Protein AF-A0A934XRL1-F1 (afdb_monomer_lite)

Structure (mmCIF, N/CA/C/O backbone):
data_AF-A0A934XRL1-F1
#
_entry.id   AF-A0A934XRL1-F1
#
loop_
_atom_site.group_PDB
_atom_site.id
_atom_site.type_symbol
_atom_site.label_atom_id
_atom_site.label_alt_id
_atom_site.label_comp_id
_atom_site.label_asym_id
_atom_site.label_entity_id
_atom_site.label_seq_id
_atom_site.pdb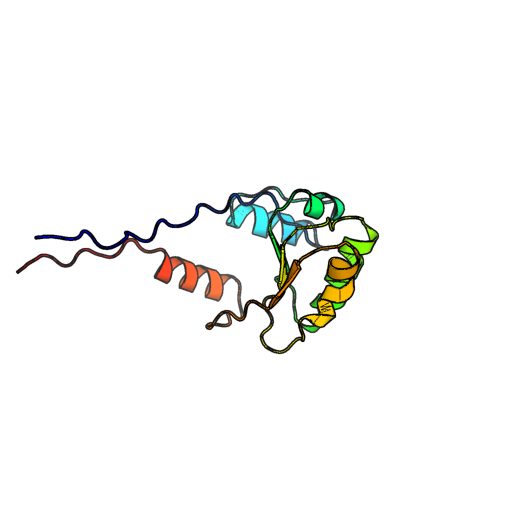x_PDB_ins_code
_atom_site.Cartn_x
_atom_site.Cartn_y
_atom_site.Cartn_z
_atom_site.occupancy
_atom_site.B_iso_or_equiv
_atom_site.auth_seq_id
_atom_site.auth_comp_id
_atom_site.auth_asym_id
_atom_site.auth_atom_id
_atom_site.pdbx_PDB_model_num
ATOM 1 N N . MET A 1 1 ? -44.308 -17.871 -6.579 1.00 39.97 1 MET A N 1
ATOM 2 C CA . MET A 1 1 ? -43.187 -18.284 -5.704 1.00 39.97 1 MET A CA 1
ATOM 3 C C . MET A 1 1 ? -41.980 -18.560 -6.583 1.00 39.97 1 MET A C 1
ATOM 5 O O . MET A 1 1 ? -42.121 -19.298 -7.545 1.00 39.97 1 MET A O 1
ATOM 9 N N . GLY A 1 2 ? -40.846 -17.915 -6.303 1.00 35.62 2 GLY A N 1
ATOM 10 C CA . GLY A 1 2 ? -39.608 -18.053 -7.076 1.00 35.62 2 GLY A CA 1
ATOM 11 C C . GLY A 1 2 ? -38.707 -16.834 -6.887 1.00 35.62 2 GLY A C 1
ATOM 12 O O . GLY A 1 2 ? -38.637 -15.980 -7.762 1.00 35.62 2 GLY A O 1
ATOM 13 N N . SER A 1 3 ? -38.078 -16.706 -5.717 1.00 39.75 3 SER A N 1
ATOM 14 C CA . SER A 1 3 ? -37.072 -15.674 -5.464 1.00 39.75 3 SER A CA 1
ATOM 15 C C . SER A 1 3 ? -35.777 -16.039 -6.192 1.00 39.75 3 SER A C 1
ATOM 17 O O . SER A 1 3 ? -35.096 -17.004 -5.848 1.00 39.75 3 SER A O 1
ATOM 19 N N . ALA A 1 4 ? -35.425 -15.262 -7.216 1.00 47.09 4 ALA A N 1
ATOM 20 C CA . ALA A 1 4 ? -34.082 -15.276 -7.774 1.00 47.09 4 ALA A CA 1
ATOM 21 C C . ALA A 1 4 ? -33.108 -14.792 -6.686 1.00 47.09 4 ALA A C 1
ATOM 23 O O . ALA A 1 4 ? -33.183 -13.645 -6.247 1.00 47.09 4 ALA A O 1
ATOM 24 N N . GLY A 1 5 ? -32.236 -15.681 -6.204 1.00 39.19 5 GLY A N 1
ATOM 25 C CA . GLY A 1 5 ? -31.180 -15.316 -5.259 1.00 39.19 5 GLY A CA 1
ATOM 26 C C . GLY A 1 5 ? -30.250 -14.253 -5.861 1.00 39.19 5 GLY A C 1
ATOM 27 O O . GLY A 1 5 ? -30.093 -14.206 -7.086 1.00 39.19 5 GLY A O 1
ATOM 28 N N . PRO A 1 6 ? -29.633 -13.385 -5.042 1.00 44.22 6 PRO A N 1
ATOM 29 C CA . PRO A 1 6 ? -28.779 -12.322 -5.548 1.00 44.22 6 PRO A CA 1
ATOM 30 C C . PRO A 1 6 ? -27.588 -12.937 -6.287 1.00 44.22 6 PRO A C 1
ATOM 32 O O . PRO A 1 6 ? -26.699 -13.544 -5.690 1.00 44.22 6 PRO A O 1
ATOM 35 N N . ALA A 1 7 ? -27.569 -12.781 -7.611 1.00 51.09 7 ALA A N 1
ATOM 36 C CA . ALA A 1 7 ? -26.381 -13.025 -8.406 1.00 51.09 7 ALA A CA 1
ATOM 37 C C . ALA A 1 7 ? -25.288 -12.092 -7.873 1.00 51.09 7 ALA A C 1
ATOM 39 O O . ALA A 1 7 ? -25.419 -10.871 -7.966 1.00 51.09 7 ALA A O 1
ATOM 40 N N . ALA A 1 8 ? -24.238 -12.660 -7.275 1.00 50.06 8 ALA A N 1
ATOM 41 C CA . ALA A 1 8 ? -23.084 -11.909 -6.804 1.00 50.06 8 ALA A CA 1
ATOM 42 C C . ALA A 1 8 ? -22.511 -11.104 -7.978 1.00 50.06 8 ALA A C 1
ATOM 44 O O . ALA A 1 8 ? -21.832 -11.632 -8.864 1.00 50.06 8 ALA A O 1
ATOM 45 N N . ARG A 1 9 ? -22.836 -9.811 -8.019 1.00 46.00 9 ARG A N 1
ATOM 46 C CA . ARG A 1 9 ? -22.301 -8.879 -9.000 1.00 46.00 9 ARG A CA 1
ATOM 47 C C . ARG A 1 9 ? -20.819 -8.769 -8.678 1.00 46.00 9 ARG A C 1
ATOM 49 O O . ARG A 1 9 ? -20.460 -8.197 -7.654 1.00 46.00 9 ARG A O 1
ATOM 56 N N . ARG A 1 10 ? -19.952 -9.354 -9.510 1.00 47.31 10 ARG A N 1
ATOM 57 C CA . A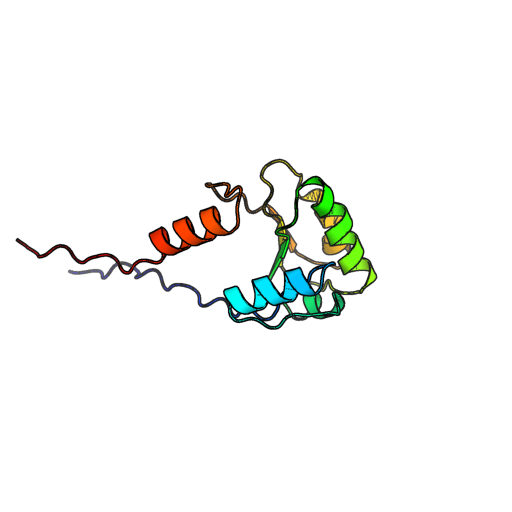RG A 1 10 ? -18.510 -9.100 -9.408 1.00 47.31 10 ARG A CA 1
ATOM 58 C C . ARG A 1 10 ? -18.330 -7.585 -9.482 1.00 47.31 10 ARG A C 1
ATOM 60 O O . ARG A 1 10 ? -18.644 -6.987 -10.512 1.00 47.31 10 ARG A O 1
ATOM 67 N N . ALA A 1 11 ? -17.903 -6.969 -8.383 1.00 54.00 11 ALA A N 1
ATOM 68 C CA . ALA A 1 11 ? -17.530 -5.567 -8.392 1.00 54.00 11 ALA A CA 1
ATOM 69 C C . ALA A 1 11 ? -16.401 -5.423 -9.417 1.00 54.00 11 ALA A C 1
ATOM 71 O O . ALA A 1 11 ? -15.366 -6.079 -9.302 1.00 54.00 11 ALA A O 1
ATOM 72 N N . ARG A 1 12 ? -16.624 -4.627 -10.467 1.00 56.81 12 ARG A N 1
ATOM 73 C CA . ARG A 1 12 ? -15.524 -4.197 -11.326 1.00 56.81 12 ARG A CA 1
ATOM 74 C C . ARG A 1 12 ? -14.741 -3.190 -10.500 1.00 56.81 12 ARG A C 1
ATOM 76 O O . ARG A 1 12 ? -15.203 -2.070 -10.311 1.00 56.81 12 ARG A O 1
ATOM 83 N N . LEU A 1 13 ? -13.620 -3.627 -9.943 1.00 61.75 13 LEU A N 1
ATOM 84 C CA . LEU A 1 13 ? -12.642 -2.703 -9.397 1.00 61.75 13 LEU A CA 1
ATOM 85 C C . LEU A 1 13 ? -11.979 -2.016 -10.592 1.00 61.75 13 LEU A C 1
ATOM 87 O O . LEU A 1 13 ? -11.469 -2.687 -11.487 1.00 61.75 13 LEU A O 1
ATOM 91 N N . ASP A 1 14 ? -12.053 -0.691 -10.631 1.00 69.62 14 ASP A N 1
ATOM 92 C CA . ASP A 1 14 ? -11.281 0.108 -11.577 1.00 69.62 14 ASP A CA 1
ATOM 93 C C . ASP A 1 14 ? -9.848 0.210 -11.039 1.00 69.62 14 ASP A C 1
ATOM 95 O O . ASP A 1 14 ? -9.585 0.915 -10.059 1.00 69.62 14 ASP A O 1
ATOM 99 N N . HIS A 1 15 ? -8.930 -0.571 -11.611 1.00 67.69 15 HIS A N 1
ATOM 100 C CA . HIS A 1 15 ? -7.526 -0.566 -11.210 1.00 67.69 15 HIS A CA 1
ATOM 101 C C . HIS A 1 15 ? -6.834 0.674 -11.795 1.00 67.69 15 HIS A C 1
ATOM 103 O O . HIS A 1 15 ? -6.301 0.649 -12.899 1.00 67.69 15 HIS A O 1
ATOM 109 N N . ARG A 1 16 ? -6.852 1.774 -11.032 1.00 81.88 16 ARG A N 1
ATOM 110 C CA . ARG A 1 16 ? -6.326 3.091 -11.441 1.00 81.88 16 ARG A CA 1
ATOM 111 C C . ARG A 1 16 ? -4.817 3.089 -11.726 1.00 81.88 16 ARG A C 1
ATOM 113 O O . ARG A 1 16 ? -4.376 3.743 -12.669 1.00 81.88 16 ARG A O 1
ATOM 120 N N . GLY A 1 17 ? -4.026 2.368 -10.929 1.00 92.88 17 GLY A N 1
ATOM 121 C CA . GLY A 1 17 ? -2.574 2.347 -11.083 1.00 92.88 17 GLY A CA 1
ATOM 122 C C . GLY A 1 17 ? -1.837 1.437 -10.106 1.00 92.88 17 GLY A C 1
ATOM 123 O O . GLY A 1 17 ? -2.409 0.943 -9.134 1.00 92.88 17 GLY A O 1
ATOM 124 N N . VAL A 1 18 ? -0.556 1.213 -10.391 1.00 95.75 18 VAL A N 1
ATOM 125 C CA . VAL A 1 18 ? 0.386 0.420 -9.596 1.00 95.75 18 VAL A CA 1
ATOM 126 C C . VAL A 1 18 ? 1.656 1.233 -9.396 1.00 95.75 18 VAL A C 1
ATOM 128 O O . VAL A 1 18 ? 2.226 1.730 -10.362 1.00 95.75 18 VAL A O 1
ATOM 131 N N . TRP A 1 19 ? 2.139 1.304 -8.159 1.00 96.56 19 TRP A N 1
ATOM 132 C CA . TRP A 1 19 ? 3.430 1.899 -7.825 1.00 96.56 19 TRP A CA 1
ATOM 133 C C . TRP A 1 19 ? 4.345 0.871 -7.148 1.00 96.56 19 TRP A C 1
ATOM 135 O O . TRP A 1 19 ? 3.887 -0.020 -6.432 1.00 96.56 19 TRP A O 1
ATOM 145 N N . SER A 1 20 ? 5.652 0.999 -7.374 1.00 94.19 20 SER A N 1
ATOM 146 C CA . SER A 1 20 ? 6.696 0.247 -6.679 1.00 94.19 20 SER A CA 1
ATOM 147 C C . SER A 1 20 ? 7.994 1.048 -6.677 1.00 94.19 20 SER A C 1
ATOM 149 O O . SER A 1 20 ? 8.269 1.797 -7.610 1.00 94.19 20 SER A O 1
ATOM 151 N N . ARG A 1 21 ? 8.849 0.812 -5.674 1.00 93.19 21 ARG A N 1
ATOM 152 C CA . ARG A 1 21 ? 10.233 1.324 -5.644 1.00 93.19 21 ARG A CA 1
ATOM 153 C C . ARG A 1 21 ? 11.066 0.851 -6.845 1.00 93.19 21 ARG A C 1
ATOM 155 O O . ARG A 1 21 ? 12.062 1.477 -7.177 1.00 93.19 21 ARG A O 1
ATOM 162 N N . SER A 1 22 ? 10.678 -0.267 -7.464 1.00 93.56 22 SER A N 1
ATOM 163 C CA . SER A 1 22 ? 11.257 -0.783 -8.708 1.00 93.56 22 SER A CA 1
ATOM 164 C C . SER A 1 22 ? 10.306 -0.468 -9.871 1.00 93.56 22 SER A C 1
ATOM 166 O O . SER A 1 22 ? 9.229 -1.075 -9.931 1.00 93.56 22 SER A O 1
ATOM 168 N N . PRO A 1 23 ? 10.691 0.421 -10.810 1.00 92.94 23 PRO A N 1
ATOM 169 C CA . PRO A 1 23 ? 9.881 0.744 -11.986 1.00 92.94 23 PRO A CA 1
ATOM 170 C C . PRO A 1 23 ? 9.494 -0.497 -12.800 1.00 92.94 23 PRO A C 1
ATOM 172 O O . PRO A 1 23 ? 8.330 -0.660 -13.158 1.00 92.94 23 PRO A O 1
ATOM 175 N N . ASP A 1 24 ? 10.426 -1.435 -12.986 1.00 95.31 24 ASP A N 1
ATOM 176 C CA . ASP A 1 24 ? 10.175 -2.694 -13.701 1.00 95.31 24 ASP A CA 1
ATOM 177 C C . ASP A 1 24 ? 9.117 -3.559 -13.011 1.00 95.31 24 ASP A C 1
ATOM 179 O O . ASP A 1 24 ? 8.299 -4.219 -13.653 1.00 95.31 24 ASP A O 1
ATOM 183 N N . SER A 1 25 ? 9.106 -3.569 -11.678 1.00 92.44 25 SER A N 1
ATOM 184 C CA . SER A 1 25 ? 8.101 -4.314 -10.918 1.00 92.44 25 SER A CA 1
ATOM 185 C C . SER A 1 25 ? 6.723 -3.662 -11.017 1.00 92.44 25 SER A C 1
ATOM 187 O O . SER A 1 25 ? 5.737 -4.381 -11.180 1.00 92.44 25 SER A O 1
ATOM 189 N N . ALA A 1 26 ? 6.652 -2.325 -10.983 1.00 94.06 26 ALA A N 1
ATOM 190 C CA . ALA A 1 26 ? 5.406 -1.597 -11.214 1.00 94.06 26 ALA A CA 1
ATOM 191 C C . ALA A 1 26 ? 4.866 -1.858 -12.627 1.00 94.06 26 ALA A C 1
ATOM 193 O O . ALA A 1 26 ? 3.701 -2.216 -12.772 1.00 94.06 26 ALA A O 1
ATOM 194 N N . ALA A 1 27 ? 5.722 -1.762 -13.650 1.00 94.88 27 ALA A N 1
ATOM 195 C CA . ALA A 1 27 ? 5.361 -1.997 -15.045 1.00 94.88 27 ALA A CA 1
ATOM 196 C C . ALA A 1 27 ? 4.825 -3.416 -15.283 1.00 94.88 27 ALA A C 1
ATOM 198 O O . ALA A 1 27 ? 3.752 -3.579 -15.867 1.00 94.88 27 ALA A O 1
ATOM 199 N N . ARG A 1 28 ? 5.521 -4.444 -14.774 1.00 93.31 28 ARG A N 1
ATOM 200 C CA . ARG A 1 28 ? 5.080 -5.844 -14.907 1.00 93.31 28 ARG A CA 1
ATOM 201 C C . ARG A 1 28 ? 3.705 -6.076 -14.291 1.00 93.31 28 ARG A C 1
ATOM 203 O O . ARG A 1 28 ? 2.844 -6.670 -14.936 1.00 93.31 28 ARG A O 1
ATOM 210 N N . LEU A 1 29 ? 3.483 -5.613 -13.060 1.00 90.00 29 LEU A N 1
ATOM 211 C CA . LEU A 1 29 ? 2.199 -5.818 -12.390 1.00 90.00 29 LEU A CA 1
ATOM 212 C C . LEU A 1 29 ? 1.086 -4.994 -13.051 1.00 90.00 29 LEU A C 1
ATOM 214 O O . LEU A 1 29 ? 0.006 -5.528 -13.288 1.00 90.00 29 LEU A O 1
ATOM 218 N N . ALA A 1 30 ? 1.357 -3.737 -13.416 1.00 92.56 30 ALA A N 1
ATOM 219 C CA . ALA A 1 30 ? 0.420 -2.878 -14.139 1.00 92.56 30 ALA A CA 1
ATOM 220 C C . ALA A 1 30 ? -0.065 -3.532 -15.443 1.00 92.56 30 ALA A C 1
ATOM 222 O O . ALA A 1 30 ? -1.269 -3.571 -15.701 1.00 92.56 30 ALA A O 1
ATOM 223 N N . GLN A 1 31 ? 0.846 -4.141 -16.210 1.00 92.56 31 GLN A N 1
ATOM 224 C CA . GLN A 1 31 ? 0.508 -4.891 -17.421 1.00 92.56 31 GLN A CA 1
ATOM 225 C C . GLN A 1 31 ? -0.391 -6.102 -17.125 1.00 92.56 31 GLN A C 1
ATOM 227 O O . GLN A 1 31 ? -1.334 -6.363 -17.870 1.00 92.56 31 GLN A O 1
ATOM 232 N N . GLN A 1 32 ? -0.129 -6.840 -16.043 1.00 88.31 32 GLN A N 1
ATOM 233 C CA . GLN A 1 32 ? -0.909 -8.026 -15.673 1.00 88.31 32 GLN A CA 1
ATOM 234 C C . GLN A 1 32 ? -2.341 -7.696 -15.236 1.00 88.31 32 GLN A C 1
ATOM 236 O O . GLN A 1 32 ? -3.249 -8.487 -15.493 1.00 88.31 32 GLN A O 1
ATOM 241 N N . VAL A 1 33 ? -2.543 -6.552 -14.576 1.00 85.38 33 VAL A N 1
ATOM 242 C CA . VAL A 1 33 ? -3.853 -6.151 -14.031 1.00 85.38 33 VAL A CA 1
ATOM 243 C C . VAL A 1 33 ? -4.589 -5.124 -14.897 1.00 85.38 33 VAL A C 1
ATOM 245 O O . VAL A 1 33 ? -5.713 -4.753 -14.566 1.00 85.38 33 VAL A O 1
ATOM 248 N N . GLY A 1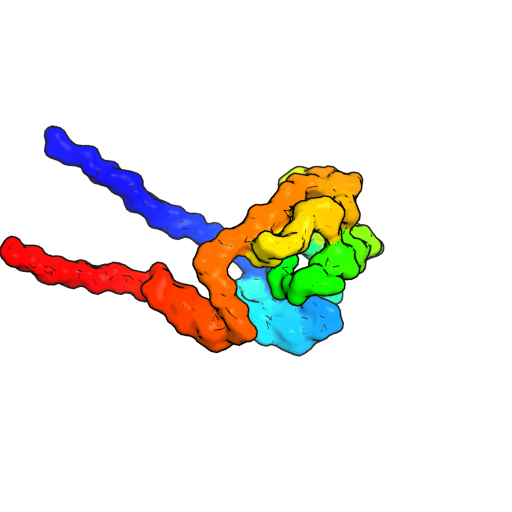 34 ? -3.985 -4.679 -16.004 1.00 88.81 34 GLY A N 1
ATOM 249 C CA . GLY A 1 34 ? -4.566 -3.679 -16.902 1.00 88.81 34 GLY A CA 1
ATOM 250 C C . GLY A 1 34 ? -4.663 -2.283 -16.278 1.00 88.81 34 GLY A C 1
ATOM 251 O O . GLY A 1 34 ? -5.678 -1.616 -16.452 1.00 88.81 34 GLY A O 1
ATOM 252 N N . ALA A 1 35 ? -3.633 -1.859 -15.541 1.00 91.38 35 ALA A N 1
ATOM 253 C CA . ALA A 1 35 ? -3.554 -0.560 -14.867 1.00 91.38 35 ALA A CA 1
ATOM 254 C C . ALA A 1 35 ? -2.391 0.297 -15.401 1.00 91.38 35 ALA A C 1
ATOM 256 O O . ALA A 1 35 ? -1.548 -0.175 -16.163 1.00 91.38 35 ALA A O 1
ATOM 257 N N . ALA A 1 36 ? -2.313 1.560 -14.973 1.00 94.69 36 ALA A N 1
ATOM 258 C CA . ALA A 1 36 ? -1.159 2.417 -15.242 1.00 94.69 36 ALA A CA 1
ATOM 259 C C . ALA A 1 36 ? 0.004 2.115 -14.280 1.00 94.69 36 ALA A C 1
ATOM 261 O O . ALA A 1 36 ? -0.203 1.967 -13.077 1.00 94.69 36 ALA A O 1
ATOM 262 N N . ALA A 1 37 ? 1.240 2.080 -14.780 1.00 96.25 37 ALA A N 1
ATOM 263 C CA . ALA A 1 37 ? 2.421 2.093 -13.919 1.00 96.25 37 ALA A CA 1
ATOM 264 C C . ALA A 1 37 ? 2.713 3.537 -13.491 1.00 96.25 37 ALA A C 1
ATOM 266 O O . ALA A 1 37 ? 2.936 4.409 -14.331 1.00 96.25 37 ALA A O 1
ATOM 267 N N . TRP A 1 38 ? 2.689 3.802 -12.191 1.00 96.31 38 TRP A N 1
ATOM 268 C CA . TRP A 1 38 ? 2.997 5.107 -11.621 1.00 96.31 38 TRP A CA 1
ATOM 269 C C . TRP A 1 38 ? 4.436 5.141 -11.127 1.00 96.31 38 TRP A C 1
ATOM 271 O O . TRP A 1 38 ? 4.907 4.220 -10.460 1.00 96.31 38 TRP A O 1
ATOM 281 N N . THR A 1 39 ? 5.125 6.230 -11.448 1.00 95.31 39 THR A N 1
ATOM 282 C CA . THR A 1 39 ? 6.479 6.526 -10.968 1.00 95.31 39 THR A CA 1
ATOM 283 C C . THR A 1 39 ? 6.449 7.350 -9.685 1.00 95.31 39 THR A C 1
ATOM 285 O O . THR A 1 39 ? 7.310 7.181 -8.825 1.00 95.31 39 THR A O 1
ATOM 288 N N . ASP A 1 40 ? 5.427 8.191 -9.536 1.00 96.12 40 ASP A N 1
ATOM 289 C CA . ASP A 1 40 ? 5.221 9.054 -8.381 1.00 96.12 40 ASP A CA 1
ATOM 290 C C . ASP A 1 40 ? 4.242 8.416 -7.371 1.00 96.12 40 ASP A C 1
ATOM 292 O O . ASP A 1 40 ? 3.074 8.191 -7.716 1.00 96.12 40 ASP A O 1
ATOM 296 N N . PRO A 1 41 ? 4.680 8.119 -6.131 1.00 96.38 41 PRO A N 1
ATOM 297 C CA . PRO A 1 41 ? 3.801 7.599 -5.088 1.00 96.38 41 PRO A CA 1
ATOM 298 C C . PRO A 1 41 ? 2.707 8.582 -4.646 1.00 96.38 41 PRO A C 1
ATOM 300 O O . PRO A 1 41 ? 1.697 8.121 -4.114 1.00 96.38 41 PRO A O 1
ATOM 303 N N . ALA A 1 42 ? 2.832 9.893 -4.896 1.00 97.44 42 ALA A N 1
ATOM 304 C CA . ALA A 1 42 ? 1.790 10.875 -4.568 1.00 97.44 42 ALA A CA 1
ATOM 305 C C . ALA A 1 42 ? 0.450 10.562 -5.259 1.00 97.44 42 ALA A C 1
ATOM 307 O O . ALA A 1 42 ? -0.630 10.809 -4.717 1.00 97.44 42 ALA A O 1
ATOM 308 N N . ARG A 1 43 ? 0.506 9.919 -6.433 1.00 96.69 43 ARG A N 1
ATOM 309 C CA . ARG A 1 43 ? -0.675 9.492 -7.195 1.00 96.69 43 ARG A CA 1
ATOM 310 C C . ARG A 1 43 ? -1.556 8.486 -6.457 1.00 96.69 43 ARG A C 1
ATOM 312 O O . ARG A 1 43 ? -2.734 8.357 -6.782 1.00 96.69 43 ARG A O 1
ATOM 319 N N . LEU A 1 44 ? -1.037 7.805 -5.430 1.00 96.06 44 LEU A N 1
ATOM 320 C CA . LEU A 1 44 ? -1.841 6.915 -4.587 1.00 96.06 44 LEU A CA 1
ATOM 321 C C . LEU A 1 44 ? -3.009 7.645 -3.905 1.00 96.06 44 LEU A C 1
ATOM 323 O O . LEU A 1 44 ? -4.021 6.999 -3.634 1.00 96.06 44 LEU A O 1
ATOM 327 N N . ALA A 1 45 ? -2.951 8.970 -3.738 1.00 96.50 45 ALA A N 1
ATOM 328 C CA . ALA A 1 45 ? -4.064 9.762 -3.218 1.00 96.50 45 ALA A CA 1
ATOM 329 C C . ALA A 1 45 ? -5.291 9.770 -4.160 1.00 96.50 45 ALA A C 1
ATOM 331 O O . ALA A 1 45 ? -6.421 9.954 -3.708 1.00 96.50 45 ALA A O 1
ATOM 332 N N . GLU A 1 46 ? -5.110 9.512 -5.463 1.00 94.44 46 GLU A N 1
ATOM 333 C CA . GLU A 1 46 ? -6.202 9.415 -6.448 1.00 94.44 46 GLU A CA 1
ATOM 334 C C . GLU A 1 46 ? -7.074 8.158 -6.240 1.00 94.44 46 GLU A C 1
ATOM 336 O O . GLU A 1 46 ? -8.194 8.060 -6.757 1.00 94.44 46 GLU A O 1
ATOM 341 N N . ALA A 1 47 ? -6.574 7.171 -5.490 1.00 92.81 47 ALA A N 1
ATOM 342 C CA . ALA A 1 47 ? -7.26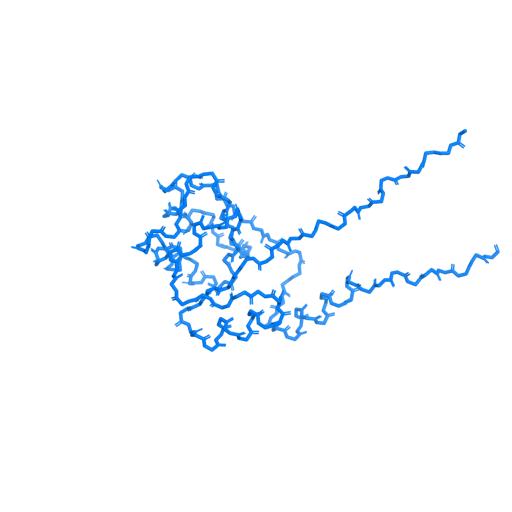8 5.916 -5.247 1.00 92.81 47 ALA A CA 1
ATOM 343 C C . ALA A 1 47 ? -8.313 6.034 -4.122 1.00 92.81 47 ALA A C 1
ATOM 345 O O . ALA A 1 47 ? -8.205 6.817 -3.178 1.00 92.81 47 ALA A O 1
ATOM 346 N N . GLN A 1 48 ? -9.362 5.215 -4.212 1.00 93.00 48 GLN A N 1
ATOM 347 C CA . GLN A 1 48 ? -10.327 5.030 -3.118 1.00 93.00 48 GLN A CA 1
ATOM 348 C C . GLN A 1 48 ? -9.843 3.992 -2.104 1.00 93.00 48 GLN A C 1
ATOM 350 O O . GLN A 1 48 ? -10.110 4.123 -0.915 1.00 93.00 48 GLN A O 1
ATOM 355 N N . LEU A 1 49 ? -9.110 2.988 -2.586 1.00 93.50 49 LEU A N 1
ATOM 356 C CA . LEU A 1 49 ? -8.538 1.900 -1.810 1.00 93.50 49 LEU A CA 1
ATOM 357 C C . LEU A 1 49 ? -7.128 1.618 -2.329 1.00 93.50 49 LEU A C 1
ATOM 359 O O . LEU A 1 49 ? -6.938 1.489 -3.539 1.00 93.50 49 LEU A O 1
ATOM 363 N N . VAL A 1 50 ? -6.165 1.488 -1.421 1.00 95.62 50 VAL A N 1
ATOM 364 C CA . VAL A 1 50 ? -4.799 1.052 -1.721 1.00 95.62 50 VAL A CA 1
ATOM 365 C C . VAL A 1 50 ? -4.507 -0.240 -0.976 1.00 95.62 50 VAL A C 1
ATOM 367 O O . VAL A 1 50 ? -4.719 -0.335 0.232 1.00 95.62 50 VAL A O 1
ATOM 370 N N . LEU A 1 51 ? -4.009 -1.230 -1.718 1.00 94.94 51 LEU A N 1
ATOM 371 C CA . LEU A 1 51 ? -3.530 -2.497 -1.181 1.00 94.94 51 LEU A CA 1
ATOM 372 C C . LEU A 1 51 ? -2.000 -2.490 -1.165 1.00 94.94 51 LEU A C 1
ATOM 374 O O . LEU A 1 51 ? -1.359 -2.435 -2.214 1.00 94.94 51 LEU A O 1
ATOM 378 N N . LEU A 1 52 ? -1.411 -2.573 0.022 1.00 95.12 52 LEU A N 1
ATOM 379 C CA . LEU A 1 52 ? 0.018 -2.766 0.216 1.00 95.12 52 LEU A CA 1
ATOM 380 C C . LEU A 1 52 ? 0.338 -4.261 0.164 1.00 95.12 52 LEU A C 1
ATOM 382 O O . LEU A 1 52 ? 0.304 -4.972 1.168 1.00 95.12 52 LEU A O 1
ATOM 386 N N . THR A 1 53 ? 0.667 -4.728 -1.038 1.00 92.38 53 THR A N 1
ATOM 387 C CA . THR A 1 53 ? 1.069 -6.113 -1.327 1.00 92.38 53 THR A CA 1
ATOM 388 C C . THR A 1 53 ? 2.594 -6.255 -1.351 1.00 92.38 53 THR A C 1
ATOM 390 O O . THR A 1 53 ? 3.175 -6.765 -2.310 1.00 92.38 53 THR A O 1
ATOM 393 N N . VAL A 1 54 ? 3.256 -5.726 -0.323 1.00 92.94 54 VAL A N 1
ATOM 394 C CA . VAL A 1 54 ? 4.713 -5.812 -0.133 1.00 92.94 54 VAL A CA 1
ATOM 395 C C . VAL A 1 54 ? 5.044 -6.880 0.918 1.00 92.94 54 VAL A C 1
ATOM 397 O O . VAL A 1 54 ? 4.157 -7.238 1.692 1.00 92.94 54 VAL A O 1
ATOM 400 N N . PRO A 1 55 ? 6.292 -7.387 0.986 1.00 93.06 55 PRO A N 1
ATOM 401 C CA . PRO A 1 55 ? 6.703 -8.275 2.072 1.00 93.06 55 PRO A CA 1
ATOM 402 C C . PRO A 1 55 ? 6.476 -7.644 3.450 1.00 93.06 55 PRO A C 1
ATOM 404 O O . PRO A 1 55 ? 6.644 -6.435 3.600 1.00 93.06 55 PRO A O 1
ATOM 407 N N . ASP A 1 56 ? 6.181 -8.466 4.456 1.00 93.19 56 ASP A N 1
ATOM 408 C CA . ASP A 1 56 ? 5.826 -8.050 5.821 1.00 93.19 56 ASP A CA 1
ATOM 409 C C . ASP A 1 56 ? 6.783 -7.007 6.413 1.00 93.19 56 ASP A C 1
ATOM 411 O O . ASP A 1 56 ? 6.361 -5.920 6.810 1.00 93.19 56 ASP A O 1
ATOM 415 N N . GLY A 1 57 ? 8.092 -7.278 6.364 1.00 95.19 57 GLY A N 1
ATOM 416 C CA . GLY A 1 57 ? 9.124 -6.358 6.861 1.00 95.19 57 GLY A CA 1
ATOM 417 C C . GLY A 1 57 ? 9.225 -5.027 6.100 1.00 95.19 57 GLY A C 1
ATOM 418 O O . GLY A 1 57 ? 9.914 -4.115 6.545 1.00 95.19 57 GLY A O 1
ATOM 419 N N . ALA A 1 58 ? 8.545 -4.890 4.959 1.00 96.44 58 ALA A N 1
ATOM 420 C CA . ALA A 1 58 ? 8.512 -3.676 4.153 1.00 96.44 58 ALA A CA 1
ATOM 421 C C . ALA A 1 58 ? 7.211 -2.870 4.305 1.00 96.44 58 ALA A C 1
ATOM 423 O O . ALA A 1 58 ? 7.151 -1.766 3.767 1.00 96.44 58 ALA A O 1
ATOM 424 N N . ILE A 1 59 ? 6.187 -3.367 5.015 1.00 96.69 59 ILE A N 1
ATOM 425 C CA . ILE A 1 59 ? 4.870 -2.705 5.109 1.00 96.69 59 ILE A CA 1
ATOM 426 C C . ILE A 1 59 ? 4.997 -1.304 5.715 1.00 96.69 59 ILE A C 1
ATOM 428 O O . ILE A 1 59 ? 4.603 -0.328 5.075 1.00 96.69 59 ILE A O 1
ATOM 432 N N . ALA A 1 60 ? 5.603 -1.193 6.900 1.00 97.94 60 ALA A N 1
ATOM 433 C CA . ALA A 1 60 ? 5.748 0.088 7.593 1.00 97.94 60 ALA A CA 1
ATOM 434 C C . ALA A 1 60 ? 6.584 1.089 6.777 1.00 97.94 60 ALA A C 1
ATOM 436 O O . ALA A 1 60 ? 6.177 2.231 6.568 1.00 97.94 60 ALA A O 1
ATOM 437 N N . ALA A 1 61 ? 7.722 0.640 6.236 1.00 97.81 61 ALA A N 1
ATOM 438 C CA . ALA A 1 61 ? 8.600 1.477 5.420 1.00 97.81 61 ALA A CA 1
ATOM 439 C C . ALA A 1 61 ? 7.922 1.946 4.120 1.00 97.81 61 ALA A C 1
ATOM 441 O O . ALA A 1 61 ? 8.083 3.095 3.715 1.00 97.81 61 ALA A O 1
ATOM 442 N N . CYS A 1 62 ? 7.139 1.077 3.477 1.00 97.69 62 CYS A N 1
ATOM 443 C CA . CYS A 1 62 ? 6.367 1.425 2.289 1.00 97.69 62 CYS A CA 1
ATOM 444 C C . CYS A 1 62 ? 5.288 2.464 2.619 1.00 97.69 62 CYS A C 1
ATOM 446 O O . CYS A 1 62 ? 5.200 3.491 1.948 1.00 97.69 62 CYS A O 1
ATOM 448 N N . CYS A 1 63 ? 4.523 2.243 3.694 1.00 98.31 63 CYS A N 1
ATOM 449 C CA . CYS A 1 63 ? 3.490 3.178 4.132 1.00 98.31 63 CYS A CA 1
ATOM 450 C C . CYS A 1 63 ? 4.068 4.566 4.447 1.00 98.31 63 CYS A C 1
ATOM 452 O O . CYS A 1 63 ? 3.484 5.586 4.072 1.00 98.31 63 CYS A O 1
ATOM 454 N N . GLN A 1 64 ? 5.235 4.600 5.094 1.00 98.50 64 GLN A N 1
ATOM 455 C CA . GLN A 1 64 ? 5.954 5.831 5.404 1.00 98.50 64 GLN A CA 1
ATOM 456 C C . GLN A 1 64 ? 6.447 6.551 4.142 1.00 98.50 64 GLN A C 1
ATOM 458 O O . GLN A 1 64 ? 6.284 7.764 4.037 1.00 98.50 64 GLN A O 1
ATOM 463 N N . ALA A 1 65 ? 7.015 5.827 3.175 1.00 97.75 65 ALA A N 1
ATOM 464 C CA . ALA A 1 65 ? 7.505 6.420 1.930 1.00 97.75 65 ALA A CA 1
ATOM 465 C C . ALA A 1 65 ? 6.377 7.090 1.128 1.00 97.75 65 ALA A C 1
ATOM 467 O O . ALA A 1 65 ? 6.546 8.193 0.614 1.00 97.75 65 ALA A O 1
ATOM 468 N N . VAL A 1 66 ? 5.201 6.459 1.070 1.00 98.06 66 VAL A N 1
ATOM 469 C CA . VAL A 1 66 ? 4.026 7.055 0.418 1.00 98.06 66 VAL A CA 1
ATOM 470 C C . VAL A 1 66 ? 3.523 8.279 1.188 1.00 98.06 66 VAL A C 1
ATOM 472 O O . VAL A 1 66 ? 3.168 9.280 0.569 1.00 98.06 66 VAL A O 1
ATOM 475 N N . ALA A 1 67 ? 3.552 8.250 2.526 1.00 98.19 67 ALA A N 1
ATOM 476 C CA . ALA A 1 67 ? 3.172 9.401 3.347 1.00 98.19 67 ALA A CA 1
ATOM 477 C C . ALA A 1 67 ? 4.086 10.609 3.096 1.00 98.19 67 ALA A C 1
ATOM 479 O O . ALA A 1 67 ? 3.600 11.724 2.929 1.00 98.19 67 ALA A O 1
ATOM 480 N N . GLN A 1 68 ? 5.401 10.383 3.009 1.00 98.06 68 GLN A N 1
ATOM 481 C CA . GLN A 1 68 ? 6.392 11.427 2.722 1.00 98.06 68 GLN A CA 1
ATOM 482 C C . GLN A 1 68 ? 6.198 12.072 1.346 1.00 98.06 68 GLN A C 1
ATOM 484 O O . GLN A 1 68 ? 6.507 13.247 1.176 1.00 98.06 68 GLN A O 1
ATOM 489 N N . ALA A 1 69 ? 5.660 11.325 0.384 1.00 97.81 69 ALA A N 1
ATOM 490 C CA . ALA A 1 69 ? 5.314 11.840 -0.934 1.00 97.81 69 ALA A CA 1
ATOM 491 C C . ALA A 1 69 ? 3.921 12.495 -1.000 1.00 97.81 69 ALA A C 1
ATOM 493 O O . ALA A 1 69 ? 3.516 12.947 -2.065 1.00 97.81 69 ALA A O 1
ATOM 494 N N . GLY A 1 70 ? 3.160 12.528 0.100 1.00 97.94 70 GLY A N 1
ATOM 495 C CA . GLY A 1 70 ? 1.789 13.049 0.105 1.00 97.94 70 GLY A CA 1
ATOM 496 C C . GLY A 1 70 ? 0.771 12.131 -0.582 1.00 97.94 70 GLY A C 1
ATOM 497 O O . GLY A 1 70 ? -0.291 12.588 -0.990 1.00 97.94 70 GLY A O 1
ATOM 498 N N . GLY A 1 71 ? 1.070 10.835 -0.714 1.00 97.88 71 GLY A N 1
ATOM 499 C CA . GLY A 1 71 ? 0.217 9.867 -1.414 1.00 97.88 71 GLY A CA 1
ATOM 500 C C . GLY A 1 71 ? -0.983 9.348 -0.620 1.00 97.88 71 GLY A C 1
ATOM 501 O O . GLY A 1 71 ? -1.667 8.440 -1.090 1.00 97.88 71 GLY A O 1
ATOM 502 N N . TRP A 1 72 ? -1.247 9.900 0.566 1.00 98.19 72 TRP A N 1
ATOM 503 C CA . TRP A 1 72 ? -2.399 9.546 1.396 1.00 98.19 72 TRP A CA 1
ATOM 504 C C . TRP A 1 72 ? -3.375 10.707 1.508 1.00 98.19 72 TRP A C 1
ATOM 506 O O . TRP A 1 72 ? -2.968 11.855 1.688 1.00 98.19 72 TRP A O 1
ATOM 516 N N . ARG A 1 73 ? -4.673 10.397 1.464 1.00 97.50 73 ARG A N 1
ATOM 517 C CA . ARG A 1 73 ? -5.738 11.380 1.690 1.00 97.50 73 ARG A CA 1
ATOM 518 C C . ARG A 1 73 ? -6.769 10.902 2.704 1.00 97.50 73 ARG A C 1
ATOM 520 O O . ARG A 1 73 ? -7.010 9.705 2.866 1.00 97.50 73 ARG A O 1
ATOM 527 N N . SER A 1 74 ? -7.469 11.865 3.293 1.00 97.56 74 SER A N 1
ATOM 528 C CA . SER A 1 74 ? -8.599 11.589 4.174 1.00 97.56 74 SER A CA 1
ATOM 529 C C . SER A 1 74 ? -9.696 10.781 3.462 1.00 97.56 74 SER A C 1
ATOM 531 O O . SER A 1 74 ? -10.002 11.004 2.282 1.00 97.56 74 SER A O 1
ATOM 533 N N . GLY A 1 75 ? -10.264 9.804 4.175 1.00 92.75 75 GLY A N 1
ATOM 534 C CA . GLY A 1 75 ? -11.340 8.932 3.690 1.00 92.75 75 GLY A CA 1
ATOM 535 C C . GLY A 1 75 ? -10.916 7.873 2.662 1.00 92.75 75 GLY A C 1
ATOM 536 O O . GLY A 1 75 ? -11.772 7.187 2.107 1.00 92.75 75 GLY A O 1
ATOM 537 N N . GLN A 1 76 ? -9.620 7.737 2.374 1.00 94.69 76 GLN A N 1
ATOM 538 C CA . GLN A 1 76 ? -9.072 6.636 1.580 1.00 94.69 76 GLN A CA 1
ATOM 539 C C . GLN A 1 76 ? -8.984 5.357 2.420 1.00 94.69 76 GLN A C 1
ATOM 541 O O . GLN A 1 76 ? -8.602 5.414 3.584 1.00 94.69 76 GLN A O 1
ATOM 546 N N . GLY A 1 77 ? -9.288 4.198 1.837 1.00 96.31 77 GLY A N 1
ATOM 547 C CA . GLY A 1 77 ? -8.973 2.907 2.448 1.00 96.31 77 GLY A CA 1
ATOM 548 C C . GLY A 1 77 ? -7.514 2.522 2.196 1.00 96.31 77 GLY A C 1
ATOM 549 O O . GLY A 1 77 ? -7.062 2.568 1.052 1.00 96.31 77 GLY A O 1
ATOM 550 N N . VAL A 1 78 ? -6.780 2.106 3.226 1.00 97.31 78 VAL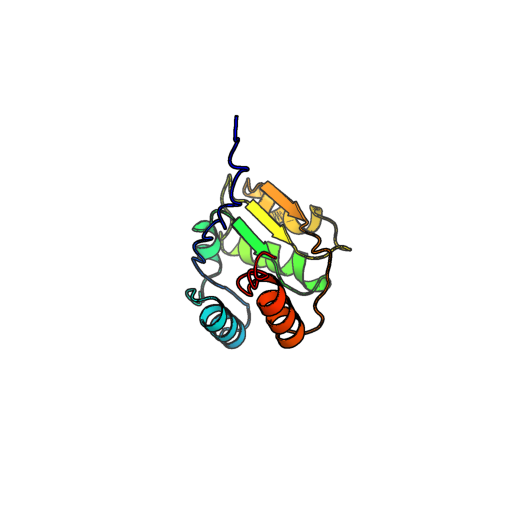 A N 1
ATOM 551 C CA . VAL A 1 78 ? -5.401 1.606 3.095 1.00 97.31 78 VAL A CA 1
ATOM 552 C C . VAL A 1 78 ? -5.278 0.284 3.832 1.00 97.31 78 VAL A C 1
ATOM 554 O O . VAL A 1 78 ? -5.556 0.196 5.024 1.00 97.31 78 VAL A O 1
ATOM 557 N N . VAL A 1 79 ? -4.888 -0.765 3.115 1.00 96.44 79 VAL A N 1
ATOM 558 C CA . VAL A 1 79 ? -4.908 -2.130 3.643 1.00 96.44 79 VAL A CA 1
ATOM 559 C C . VAL A 1 79 ? -3.612 -2.853 3.308 1.00 96.44 79 VAL A C 1
ATOM 561 O O . VAL A 1 79 ? -3.152 -2.773 2.173 1.00 96.44 79 VAL A O 1
ATOM 564 N N . HIS A 1 80 ? -3.035 -3.592 4.255 1.00 94.12 80 HIS A N 1
ATOM 565 C CA . HIS A 1 80 ? -1.969 -4.556 3.954 1.00 94.12 80 HIS A CA 1
ATOM 566 C C . HIS A 1 80 ? -2.507 -5.986 3.881 1.00 94.12 80 HIS A C 1
ATOM 568 O O . HIS A 1 80 ? -3.569 -6.293 4.422 1.00 94.12 80 HIS A O 1
ATOM 574 N N . CYS A 1 81 ? -1.749 -6.877 3.237 1.00 90.06 81 CYS A N 1
ATOM 575 C CA . CYS A 1 81 ? -2.157 -8.273 3.044 1.00 90.06 81 CYS A CA 1
ATOM 576 C C . CYS A 1 81 ? -1.457 -9.299 3.956 1.00 90.06 81 CYS A C 1
ATOM 578 O O . CYS A 1 81 ? -1.698 -10.496 3.811 1.00 90.06 81 CYS A O 1
ATOM 580 N N . SER A 1 82 ? -0.590 -8.857 4.874 1.00 88.62 82 SER A N 1
ATOM 581 C CA . SER A 1 82 ? -0.001 -9.744 5.890 1.00 88.62 82 SER A CA 1
ATOM 582 C C . SER A 1 82 ? -1.050 -10.193 6.906 1.00 88.62 82 SER A C 1
ATOM 584 O O . SER A 1 82 ? -1.877 -9.384 7.317 1.00 88.62 82 SER A O 1
ATOM 586 N N . GLY A 1 83 ? -0.976 -11.464 7.316 1.00 87.00 83 GLY A N 1
ATOM 587 C CA . GLY A 1 83 ? 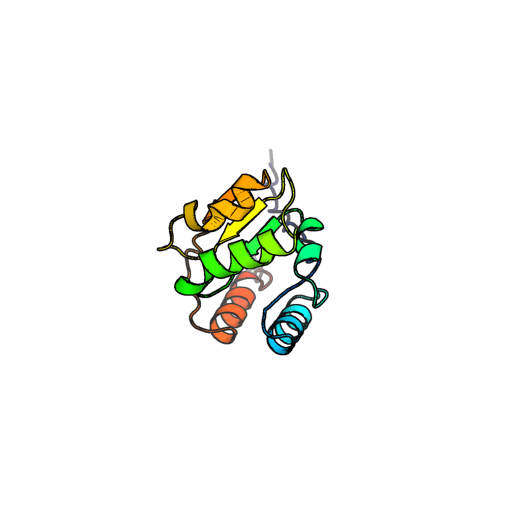-1.725 -12.015 8.449 1.00 87.00 83 GLY A CA 1
ATOM 588 C C . GLY A 1 83 ? -0.970 -11.993 9.783 1.00 87.00 83 GLY A C 1
ATOM 589 O O . GLY A 1 83 ? -1.516 -12.456 10.779 1.00 87.00 83 GLY A O 1
ATOM 590 N N . ALA A 1 84 ? 0.277 -11.512 9.795 1.00 88.81 84 ALA A N 1
ATOM 591 C CA . ALA A 1 84 ? 1.154 -11.486 10.969 1.00 88.81 84 ALA A CA 1
ATOM 592 C C . ALA A 1 84 ? 1.528 -10.064 11.417 1.00 88.81 84 ALA A C 1
ATOM 594 O O . ALA A 1 84 ? 1.910 -9.862 12.567 1.00 88.81 84 ALA A O 1
ATOM 595 N N . VAL A 1 85 ? 1.451 -9.083 10.516 1.00 91.62 85 VAL A N 1
ATOM 596 C CA . VAL A 1 85 ? 1.782 -7.686 10.808 1.00 91.62 85 VAL A CA 1
ATOM 597 C C . VAL A 1 85 ? 0.548 -6.960 11.331 1.00 91.62 85 VAL A C 1
ATOM 599 O O . VAL A 1 85 ? -0.528 -7.053 10.748 1.00 91.62 85 VAL A O 1
ATOM 602 N N . GLU A 1 86 ? 0.723 -6.223 12.425 1.00 93.88 86 GLU A N 1
ATOM 603 C CA . GLU A 1 86 ? -0.324 -5.394 13.015 1.00 93.88 86 GLU A CA 1
ATOM 604 C C . GLU A 1 86 ? -0.714 -4.227 12.103 1.00 93.88 86 GLU A C 1
ATOM 606 O O . GLU A 1 86 ? 0.132 -3.575 11.482 1.00 93.88 86 GLU A O 1
ATOM 611 N N . VAL A 1 87 ? -2.003 -3.882 12.116 1.00 95.44 87 VAL A N 1
ATOM 612 C CA . VAL A 1 87 ? -2.561 -2.781 11.312 1.00 95.44 87 VAL A CA 1
ATOM 613 C C . VAL A 1 87 ? -1.926 -1.429 11.672 1.00 95.44 87 VAL A C 1
ATOM 615 O O . VAL A 1 87 ? -1.855 -0.533 10.832 1.00 95.44 87 VAL A O 1
ATOM 618 N N . SER A 1 88 ? -1.381 -1.288 12.886 1.00 96.56 88 SER A N 1
ATOM 619 C CA . SER A 1 88 ? -0.638 -0.100 13.333 1.00 96.56 88 SER A CA 1
ATOM 620 C C . SER A 1 88 ? 0.603 0.212 12.484 1.00 96.56 88 SER A C 1
ATOM 622 O O . SER A 1 88 ? 1.043 1.362 12.460 1.00 96.56 88 SER A O 1
ATOM 624 N N . ALA A 1 89 ? 1.117 -0.744 11.699 1.00 97.38 89 ALA A N 1
ATOM 625 C CA . ALA A 1 89 ? 2.146 -0.489 10.689 1.00 97.38 89 ALA A CA 1
ATOM 626 C C . ALA A 1 89 ? 1.707 0.538 9.620 1.00 97.38 89 ALA A C 1
ATOM 628 O O . ALA A 1 89 ? 2.550 1.105 8.925 1.00 97.38 89 ALA A O 1
ATOM 629 N N . LEU A 1 90 ? 0.399 0.796 9.500 1.00 98.19 90 LEU A N 1
ATOM 630 C CA . LEU A 1 90 ? -0.199 1.788 8.605 1.00 98.19 90 LEU A CA 1
ATOM 631 C C . LEU A 1 90 ? -0.457 3.149 9.273 1.00 98.19 90 LEU A C 1
ATOM 633 O O . LEU A 1 90 ? -1.114 4.004 8.677 1.00 98.19 90 LEU A O 1
ATOM 637 N N . ALA A 1 91 ? 0.067 3.387 10.481 1.00 98.38 91 ALA A N 1
ATOM 638 C CA . ALA A 1 91 ? -0.094 4.652 11.201 1.00 98.38 91 ALA A CA 1
ATOM 639 C C . ALA A 1 91 ? 0.185 5.915 10.350 1.00 98.38 91 ALA A C 1
ATOM 641 O O . ALA A 1 91 ? -0.592 6.863 10.460 1.00 98.38 91 ALA A O 1
ATOM 642 N N . PRO A 1 92 ? 1.189 5.959 9.444 1.00 98.56 92 PRO A N 1
ATOM 643 C CA . PRO A 1 92 ? 1.402 7.133 8.592 1.00 98.56 92 PRO A CA 1
ATOM 644 C C . PRO A 1 92 ? 0.204 7.479 7.693 1.00 98.56 92 PRO A C 1
ATOM 646 O O . PRO A 1 92 ? -0.082 8.654 7.475 1.00 98.56 92 PRO A O 1
ATOM 649 N N . ALA A 1 93 ? -0.525 6.475 7.194 1.00 98.12 93 ALA A N 1
ATOM 650 C CA . ALA A 1 93 ? -1.750 6.700 6.427 1.00 98.12 93 ALA A CA 1
ATOM 651 C C . ALA A 1 93 ? -2.900 7.165 7.334 1.00 98.12 93 ALA A C 1
ATOM 653 O O . ALA A 1 93 ? -3.660 8.061 6.966 1.00 98.12 93 ALA A O 1
ATOM 654 N N . GLN A 1 94 ? -3.000 6.604 8.543 1.00 98.00 94 GLN A N 1
ATOM 655 C CA . GLN A 1 94 ? -4.007 7.005 9.529 1.00 98.00 94 GLN A CA 1
ATOM 656 C C . GLN A 1 94 ? -3.858 8.471 9.949 1.00 98.00 94 GLN A C 1
ATOM 658 O O . GLN A 1 94 ? -4.856 9.179 10.051 1.00 98.00 94 GLN A O 1
ATOM 663 N N . VAL A 1 95 ? -2.622 8.950 10.128 1.00 98.31 95 VAL A N 1
ATOM 664 C CA . VAL A 1 95 ? -2.326 10.365 10.419 1.00 98.31 95 VAL A CA 1
ATOM 665 C C . VAL A 1 95 ? -2.841 11.290 9.309 1.00 98.31 95 VAL A C 1
ATOM 667 O O . VAL A 1 95 ? -3.324 12.380 9.600 1.00 98.31 95 VAL A O 1
ATOM 670 N N . ALA A 1 96 ? -2.818 10.846 8.048 1.00 97.75 96 ALA A N 1
ATOM 671 C CA . ALA A 1 96 ? -3.388 11.577 6.912 1.00 97.75 96 ALA A CA 1
ATOM 672 C C . ALA A 1 96 ? -4.929 11.459 6.796 1.00 97.75 96 ALA A C 1
ATOM 674 O O . ALA A 1 96 ? -5.522 11.957 5.837 1.00 97.75 96 ALA A O 1
ATOM 675 N N . GLY A 1 97 ? -5.592 10.803 7.755 1.00 97.06 97 GLY A N 1
ATOM 676 C CA . GLY A 1 97 ? -7.046 10.619 7.794 1.00 97.06 97 GLY A CA 1
ATOM 677 C C . GLY A 1 97 ? -7.561 9.420 6.992 1.00 97.06 97 GLY A C 1
ATOM 678 O O . GLY A 1 97 ? -8.762 9.343 6.716 1.00 97.06 97 GLY A O 1
ATOM 679 N N . ALA A 1 98 ? -6.685 8.501 6.579 1.00 97.50 98 ALA A N 1
ATOM 680 C CA . ALA A 1 98 ? -7.098 7.272 5.910 1.00 97.50 98 ALA A CA 1
ATOM 681 C C . ALA A 1 98 ? -7.714 6.260 6.896 1.00 97.50 98 ALA A C 1
ATOM 683 O O . ALA A 1 98 ? -7.352 6.198 8.072 1.00 97.50 98 ALA A O 1
ATOM 684 N N . VAL A 1 99 ? -8.614 5.416 6.392 1.00 97.19 99 VAL A N 1
ATOM 685 C CA . VAL A 1 99 ? -9.159 4.258 7.110 1.00 97.19 99 VAL A CA 1
ATOM 686 C C . VAL A 1 99 ? -8.236 3.067 6.865 1.00 97.19 99 VAL A C 1
ATOM 688 O O . VAL A 1 99 ? -8.110 2.602 5.731 1.00 97.19 99 VAL A O 1
ATOM 691 N N . ILE A 1 100 ? -7.579 2.582 7.920 1.00 97.62 100 ILE A N 1
ATOM 692 C CA . ILE A 1 100 ? -6.576 1.513 7.833 1.00 97.62 100 ILE A CA 1
ATOM 693 C C . ILE A 1 100 ? -7.159 0.133 8.161 1.00 97.62 100 ILE A C 1
ATOM 695 O O . ILE A 1 100 ? -8.091 0.021 8.956 1.00 97.62 100 ILE A O 1
ATOM 699 N N . GLY A 1 101 ? -6.600 -0.928 7.577 1.00 92.50 101 GLY A N 1
ATOM 700 C CA . GLY A 1 101 ? -7.017 -2.300 7.870 1.00 92.50 101 GLY A CA 1
ATOM 701 C C . GLY A 1 101 ? -6.019 -3.372 7.437 1.00 92.50 101 GLY A C 1
ATOM 702 O O . GLY A 1 101 ? -5.052 -3.108 6.725 1.00 92.50 101 GLY A O 1
ATOM 703 N N . GLY A 1 102 ? -6.288 -4.606 7.854 1.00 89.06 102 GLY A N 1
ATOM 704 C CA . GLY A 1 102 ? -5.622 -5.809 7.361 1.00 89.06 102 GLY A CA 1
ATOM 705 C C . GLY A 1 102 ? -6.596 -6.635 6.525 1.00 89.06 102 GLY A C 1
ATOM 706 O O . GLY A 1 102 ? -7.761 -6.791 6.892 1.00 89.06 102 GLY A O 1
ATOM 707 N N . PHE A 1 103 ? -6.141 -7.163 5.392 1.00 82.62 103 PHE A N 1
ATOM 708 C CA . PHE A 1 103 ? -6.872 -8.164 4.619 1.00 82.62 103 PHE A CA 1
ATOM 709 C C . PHE A 1 103 ? -6.063 -9.448 4.635 1.00 82.62 103 PHE A C 1
ATOM 711 O O . PHE A 1 103 ? -5.017 -9.516 4.002 1.00 82.62 103 PHE A O 1
ATOM 718 N N . HIS A 1 104 ? -6.530 -10.457 5.365 1.00 77.50 104 HIS A N 1
ATOM 719 C CA . HIS A 1 104 ? -5.830 -11.733 5.473 1.00 77.50 104 HIS A CA 1
ATOM 720 C C . HIS A 1 104 ? -6.429 -12.685 4.434 1.00 77.50 104 HIS A C 1
ATOM 722 O O . HIS A 1 104 ? -7.484 -13.275 4.694 1.00 77.50 104 HIS A O 1
ATOM 728 N N . PRO A 1 105 ? -5.837 -12.824 3.231 1.00 62.94 105 PRO A N 1
ATOM 729 C CA . PRO A 1 105 ? -6.330 -13.810 2.290 1.00 62.94 105 PRO A CA 1
ATOM 730 C C . PRO A 1 105 ? -6.190 -15.191 2.936 1.00 62.94 105 PRO A C 1
ATOM 732 O O . PRO A 1 105 ? -5.100 -15.584 3.342 1.00 62.94 105 PRO A O 1
ATOM 735 N N . LEU A 1 106 ? -7.289 -15.951 2.988 1.00 56.12 106 LEU A N 1
ATOM 736 C CA . LEU A 1 106 ? -7.325 -17.336 3.494 1.00 56.12 106 LEU A CA 1
ATOM 737 C C . LEU A 1 106 ? -6.388 -18.292 2.727 1.00 56.12 106 LEU A C 1
ATOM 739 O O . LEU A 1 106 ? -6.267 -19.462 3.078 1.00 56.12 106 LEU A O 1
ATOM 743 N N . GLN A 1 107 ? -5.726 -17.802 1.677 1.00 50.31 107 GLN A N 1
ATOM 744 C CA . GLN A 1 107 ? -4.754 -18.525 0.883 1.00 50.31 107 GLN A CA 1
ATOM 745 C C . GLN A 1 107 ? -3.548 -17.616 0.614 1.00 50.31 107 GLN A C 1
ATOM 747 O O . GLN A 1 107 ? -3.639 -16.644 -0.138 1.00 50.31 107 GLN A O 1
ATOM 752 N N . ALA A 1 108 ? -2.416 -17.929 1.243 1.00 56.41 108 ALA A N 1
ATOM 753 C CA . ALA A 1 108 ? -1.141 -17.292 0.947 1.00 56.41 108 ALA A CA 1
ATOM 754 C C . ALA A 1 108 ? -0.579 -17.855 -0.366 1.00 56.41 108 ALA A C 1
ATOM 756 O O . ALA A 1 108 ? -0.529 -19.070 -0.564 1.00 56.41 108 ALA A O 1
ATOM 757 N N . PHE A 1 109 ? -0.137 -16.976 -1.263 1.00 56.16 109 PHE A N 1
ATOM 758 C CA . PHE A 1 109 ? 0.522 -17.365 -2.506 1.00 56.16 109 PHE A CA 1
ATOM 759 C C . PHE A 1 109 ? 1.993 -16.987 -2.429 1.00 56.16 109 PHE A C 1
ATOM 761 O O . PHE A 1 109 ? 2.331 -15.809 -2.391 1.00 56.16 109 PHE A O 1
ATOM 768 N N . ALA A 1 110 ? 2.868 -17.990 -2.406 1.00 51.34 110 ALA A N 1
ATOM 769 C CA . ALA A 1 110 ? 4.310 -17.775 -2.300 1.00 51.34 110 ALA A CA 1
ATOM 770 C C . ALA A 1 110 ? 4.943 -17.223 -3.594 1.00 51.34 110 ALA A C 1
ATOM 772 O O . ALA A 1 110 ? 6.048 -16.690 -3.554 1.00 51.34 110 ALA A O 1
ATOM 773 N N . THR A 1 111 ? 4.260 -17.335 -4.741 1.00 50.72 111 THR A N 1
ATOM 774 C CA . THR A 1 111 ? 4.743 -16.838 -6.040 1.00 50.72 111 THR A CA 1
ATOM 775 C C . THR A 1 111 ? 3.624 -16.192 -6.856 1.00 50.72 111 THR A C 1
ATOM 777 O O . THR A 1 111 ? 2.444 -16.512 -6.692 1.00 50.72 111 THR A O 1
ATOM 780 N N . VAL A 1 112 ? 3.996 -15.300 -7.782 1.00 56.84 112 VAL A N 1
ATOM 781 C CA . VAL A 1 112 ? 3.061 -14.661 -8.730 1.00 56.84 112 VAL A CA 1
ATOM 782 C C . VAL A 1 112 ? 2.362 -15.705 -9.608 1.00 56.84 112 VAL A C 1
ATOM 784 O O . VAL A 1 112 ? 1.181 -15.565 -9.916 1.00 56.84 112 VAL A O 1
ATOM 787 N N . GLU A 1 113 ? 3.049 -16.791 -9.963 1.00 53.59 113 GLU A N 1
ATOM 788 C CA . GLU A 1 113 ? 2.465 -17.909 -10.714 1.00 53.59 113 GLU A CA 1
ATOM 789 C C . GLU A 1 113 ? 1.460 -18.702 -9.878 1.00 53.59 113 GLU A C 1
ATOM 791 O O . GLU A 1 113 ? 0.377 -19.019 -10.373 1.00 53.59 113 GLU A O 1
ATOM 796 N N . ALA A 1 114 ? 1.761 -18.958 -8.600 1.00 47.09 114 ALA A N 1
ATOM 797 C CA . ALA A 1 114 ? 0.821 -19.593 -7.680 1.00 47.09 114 ALA A CA 1
ATOM 798 C C . ALA A 1 114 ? -0.428 -18.717 -7.466 1.00 47.09 114 ALA A C 1
ATOM 800 O O . ALA A 1 114 ? -1.551 -19.225 -7.492 1.00 47.09 114 ALA A O 1
ATOM 801 N N . ALA A 1 115 ? -0.244 -17.397 -7.346 1.00 52.16 115 ALA A N 1
ATOM 802 C CA . ALA A 1 115 ? -1.334 -16.429 -7.243 1.00 52.16 115 ALA A CA 1
ATOM 803 C C . ALA A 1 115 ? -2.179 -16.375 -8.526 1.00 52.16 115 ALA A C 1
ATOM 805 O O . ALA A 1 115 ? -3.407 -16.433 -8.470 1.00 52.16 115 ALA A O 1
ATOM 806 N N . GLY A 1 116 ? -1.537 -16.322 -9.696 1.00 54.84 116 GLY A N 1
ATOM 807 C CA . GLY A 1 116 ? -2.205 -16.287 -10.996 1.00 54.84 116 GLY A CA 1
ATOM 808 C C . GLY A 1 116 ? -2.956 -17.582 -11.324 1.00 54.84 116 GLY A C 1
ATOM 809 O O . GLY A 1 116 ? -4.065 -17.533 -11.861 1.00 54.84 116 GLY A O 1
ATOM 810 N N . GLY A 1 117 ? -2.394 -18.741 -10.970 1.00 43.78 117 GLY A N 1
ATOM 811 C CA . GLY A 1 117 ? -3.028 -20.050 -11.140 1.00 43.78 117 GLY A CA 1
ATOM 812 C C . GLY A 1 117 ? -4.296 -20.201 -10.298 1.00 43.78 117 GLY A C 1
ATOM 813 O O . GLY A 1 117 ? -5.342 -20.602 -10.815 1.00 43.78 117 GLY A O 1
ATOM 814 N N . ALA A 1 118 ? -4.242 -19.793 -9.031 1.00 45.44 118 ALA A N 1
ATOM 815 C CA . ALA A 1 118 ? -5.405 -19.819 -8.153 1.00 45.44 118 ALA A CA 1
ATOM 816 C C . ALA A 1 118 ? -6.446 -18.758 -8.525 1.00 45.44 118 ALA A C 1
ATOM 818 O O . ALA A 1 118 ? -7.633 -19.073 -8.608 1.00 45.44 118 ALA A O 1
ATOM 819 N N . ALA A 1 119 ? -6.030 -17.531 -8.857 1.00 48.56 119 ALA A N 1
ATOM 820 C CA . ALA A 1 119 ? -6.943 -16.506 -9.359 1.00 48.56 119 ALA A CA 1
ATOM 821 C C . ALA A 1 119 ? -7.713 -17.015 -10.589 1.00 48.56 119 ALA A C 1
ATOM 823 O O . ALA A 1 119 ? -8.933 -16.887 -10.655 1.00 48.56 119 ALA A O 1
ATOM 824 N N . ARG A 1 120 ? -7.043 -17.700 -11.526 1.00 45.03 120 ARG A N 1
ATOM 825 C CA . ARG A 1 120 ? -7.694 -18.340 -12.681 1.00 45.03 120 ARG A CA 1
ATOM 826 C C . ARG A 1 120 ? -8.681 -19.436 -12.281 1.00 45.03 120 ARG A C 1
ATOM 828 O O . ARG A 1 120 ? -9.737 -19.528 -12.901 1.00 45.03 120 ARG A O 1
ATOM 835 N N . GLN A 1 121 ? -8.385 -20.237 -11.259 1.00 39.59 121 GLN A N 1
ATOM 836 C CA . GLN A 1 121 ? -9.295 -21.267 -10.745 1.00 39.59 121 GLN A CA 1
ATOM 837 C C . GLN A 1 121 ? -10.595 -20.669 -10.183 1.00 39.59 121 GLN A C 1
ATOM 839 O O . GLN A 1 121 ? -11.669 -21.194 -10.470 1.00 39.59 121 GLN A O 1
ATOM 844 N N . PHE A 1 122 ? -10.518 -19.543 -9.470 1.00 37.00 122 PHE A N 1
ATOM 845 C CA . PHE A 1 122 ? -11.691 -18.821 -8.954 1.00 37.00 122 PHE A CA 1
ATOM 846 C C . PHE A 1 122 ? -12.397 -17.956 -10.015 1.00 37.00 122 PHE A C 1
ATOM 848 O O . PHE A 1 122 ? -13.571 -17.601 -9.874 1.00 37.00 122 PHE A O 1
ATOM 855 N N . LEU A 1 123 ? -11.699 -17.617 -11.102 1.00 43.53 123 LEU A N 1
ATOM 856 C CA . LEU A 1 123 ? -12.225 -16.809 -12.203 1.00 43.53 123 LEU A CA 1
ATOM 857 C C . LEU A 1 123 ? -12.809 -17.634 -13.356 1.00 43.53 123 LEU A C 1
ATOM 859 O O . LEU A 1 123 ? -13.471 -17.042 -14.214 1.00 43.53 123 LEU A O 1
ATOM 863 N N . ARG A 1 124 ? -12.643 -18.967 -13.371 1.00 33.75 124 ARG A N 1
ATOM 864 C CA . ARG A 1 124 ? -13.277 -19.839 -14.370 1.00 33.75 124 ARG A CA 1
ATOM 865 C C . ARG A 1 124 ? -14.803 -19.665 -14.330 1.00 33.75 124 ARG A C 1
ATOM 867 O O . ARG A 1 124 ? -15.391 -19.812 -13.258 1.00 33.75 124 ARG A O 1
ATOM 874 N N . PRO A 1 125 ? -15.468 -19.378 -15.466 1.00 37.31 125 PRO A N 1
ATOM 875 C CA . PRO A 1 125 ? -16.921 -19.425 -15.518 1.00 37.31 125 PRO A CA 1
ATOM 876 C C . PRO A 1 125 ? -17.357 -20.832 -15.108 1.00 37.31 125 PRO A C 1
ATOM 878 O O . PRO A 1 125 ? -16.856 -21.822 -15.649 1.00 37.31 125 PRO A O 1
ATOM 881 N N . GLY A 1 126 ? -18.228 -20.915 -14.099 1.00 43.28 126 GLY A N 1
ATOM 882 C CA . GLY A 1 126 ? -18.724 -22.186 -13.588 1.00 43.28 126 GLY A CA 1
ATOM 883 C C . GLY A 1 126 ? -19.250 -23.021 -14.748 1.00 43.28 126 GLY A C 1
ATOM 884 O O . GLY A 1 126 ? -20.154 -22.587 -15.465 1.00 43.28 126 GLY A O 1
ATOM 885 N N . ARG A 1 127 ? -18.660 -24.203 -14.968 1.00 46.84 127 ARG A N 1
ATOM 886 C CA . ARG A 1 127 ? -19.219 -25.174 -15.909 1.00 46.84 127 ARG A CA 1
ATOM 887 C C . ARG A 1 127 ? -20.631 -25.481 -15.421 1.00 46.84 127 ARG A C 1
ATOM 889 O O . ARG A 1 127 ? -20.791 -26.081 -14.360 1.00 46.84 127 ARG A O 1
ATOM 896 N N . ARG A 1 128 ? -21.646 -25.040 -16.169 1.00 44.69 128 ARG A N 1
ATOM 897 C CA . ARG A 1 128 ? -23.018 -25.499 -15.950 1.00 44.69 128 ARG A CA 1
ATOM 898 C C . ARG A 1 128 ? -22.996 -27.017 -16.104 1.00 44.69 128 ARG A C 1
ATOM 900 O O . ARG A 1 128 ? -22.592 -27.519 -17.152 1.00 44.69 128 ARG A O 1
ATOM 907 N N . ARG A 1 129 ? -23.360 -27.738 -15.044 1.00 35.22 129 ARG A N 1
ATOM 908 C CA . ARG A 1 129 ? -23.667 -29.165 -15.160 1.00 35.22 129 ARG A CA 1
ATOM 909 C C . ARG A 1 129 ? -24.905 -29.298 -16.058 1.00 35.22 129 ARG A C 1
ATOM 911 O O . ARG A 1 129 ? -25.812 -28.476 -15.904 1.00 35.22 129 ARG A O 1
ATOM 918 N N . PRO A 1 130 ? -24.945 -30.263 -16.990 1.00 36.97 130 PRO A N 1
ATOM 919 C CA . PRO A 1 130 ? -26.177 -30.558 -17.705 1.00 36.97 130 PRO A CA 1
ATOM 920 C C . PRO A 1 130 ? -27.224 -31.001 -16.678 1.00 36.97 130 PRO A C 1
ATOM 922 O O . PRO A 1 130 ? -26.911 -31.769 -15.765 1.00 36.97 130 PRO A O 1
ATOM 925 N N . ALA A 1 131 ? -28.427 -30.438 -16.778 1.00 45.81 131 ALA A N 1
ATOM 926 C CA . ALA A 1 131 ? -29.561 -30.903 -15.995 1.00 45.81 131 ALA A CA 1
ATOM 927 C C . ALA A 1 131 ? -29.904 -32.328 -16.456 1.00 45.81 131 ALA A C 1
ATOM 929 O O . ALA A 1 131 ? -29.923 -32.581 -17.662 1.00 45.81 131 ALA A O 1
ATOM 930 N N . VAL A 1 132 ? -30.083 -33.230 -15.488 1.00 58.47 132 VAL A N 1
ATOM 931 C CA . VAL A 1 132 ? -30.682 -34.560 -15.685 1.00 58.47 132 VAL A CA 1
ATOM 932 C C . VAL A 1 132 ? -32.170 -34.388 -15.941 1.00 58.47 132 VAL A C 1
ATOM 934 O O . VAL A 1 132 ? -32.760 -33.515 -15.262 1.00 58.47 132 VAL A O 1
#

pLDDT: mean 79.5, std 22.36, range [33.75, 98.56]

Foldseek 3Di:
DDDDDDDPDPPPDPQAAFEDPDQVVRVVVCVVVVYHRDDQLLCLCVAQEDEDADPQVCLLVVLVVSLVSNNAAANHEYEYADPPHDQCSNVSNVVRNYDTYYDHPPDDQPDPVSVVVVVVVVVPDPDPDDDD

Secondary structure (DSSP, 8-state):
----------------EEE-SSHHHHHHHHHHHT-EEES-GGGGGG-SEEEE-S-GGGHHHHHHHHHHTT---TT-EEEE--SSS-GGGGHHHHHTT-EEEE---SS--SSHHHHHHHHHHHHSPP-PPPP-

Sequence (132 aa):
MGSAGPAARRARLDHRGVWSRSPDSAARLAQQVGAAAWTDPARLAEAQLVLLTVPDGAIAACCQAVAQAGGWRSGQGVVHCSGAVEVSALAPAQVAGAVIGGFHPLQAFATVEAAGGAARQFLRPGRRRPAV

Radius of gyration: 17.63 Å; chains: 1; bounding box: 54×48×31 Å